Protein AF-A0A521PKL9-F1 (afdb_monomer)

pLDDT: mean 82.73, std 17.35, range [29.78, 95.75]

Foldseek 3Di:
DDPPPPCPPPVSQLVLLVVQDPCSVLLSVLLVVQQVQADPVRHHDCWDDDPPDIDGPLLVQLVVCQVVPPHPVVLVVLLVVLCVVCVVVDPPDCVVVVVVSVVVSVVVSSVVSSVVSVVSVVSCVVSVNDDDDPPDPDDDDDDDDD

Solvent-accessible surface area (backbone atoms only — not comparable to full-atom values): 8860 Å² total; per-residue (Å²): 136,79,83,75,76,74,69,63,55,70,66,40,53,51,54,48,30,55,78,62,32,101,49,34,70,59,35,49,54,50,51,51,59,44,59,74,56,28,47,100,86,69,52,60,59,72,56,42,81,58,91,98,46,77,41,49,38,56,58,50,53,26,60,72,50,44,83,80,39,78,46,71,71,49,48,53,55,47,40,57,53,49,48,64,69,43,52,93,76,54,83,85,45,64,88,65,38,48,62,54,48,51,49,53,42,51,53,52,50,48,54,53,27,39,55,51,50,57,50,33,52,52,30,35,38,73,60,69,76,45,83,87,81,77,91,68,92,80,72,88,83,88,71,83,79,128

Radius of gyration: 18.79 Å; Cα contacts (8 Å, |Δi|>4): 106; chains: 1; bounding box: 43×31×59 Å

Sequence (146 aa):
MQPQAQLVGVGGIYALLTDVSARPRYAFLLLQLVAELADERGHAGPFVSRGNGQMLLRDWLSTQLLPVSEQKRRRARLRSRIEAALRPSLTGEPELDDPRIEQAVEEQVLAVGRANVSRAISDLVRAKLMTRHYAGYATNHHNRGG

Structure (mmCIF, N/CA/C/O backbone):
data_AF-A0A521PKL9-F1
#
_entry.id   AF-A0A521PKL9-F1
#
loop_
_atom_site.group_PDB
_atom_site.id
_atom_site.type_symbol
_atom_site.label_atom_id
_atom_site.label_alt_id
_atom_site.label_comp_id
_atom_site.label_asym_id
_atom_site.label_entity_id
_atom_site.label_seq_id
_atom_site.pdbx_PDB_ins_code
_atom_site.Cartn_x
_atom_site.Cartn_y
_atom_site.Cartn_z
_atom_site.occupancy
_atom_site.B_iso_or_equiv
_atom_site.auth_seq_id
_atom_site.auth_comp_id
_atom_site.auth_asym_id
_atom_site.auth_atom_id
_atom_site.pdbx_PDB_model_num
ATOM 1 N N . MET A 1 1 ? 15.295 -13.370 -31.299 1.00 35.84 1 MET A N 1
ATOM 2 C CA . MET A 1 1 ? 15.408 -11.993 -30.772 1.00 35.84 1 MET A CA 1
ATOM 3 C C . MET A 1 1 ? 14.051 -11.607 -30.210 1.00 35.84 1 MET A C 1
ATOM 5 O O . MET A 1 1 ? 13.113 -11.507 -30.986 1.00 35.84 1 MET A O 1
ATOM 9 N N . GLN A 1 2 ? 13.894 -11.513 -28.887 1.00 35.81 2 GLN A N 1
ATOM 10 C CA . GLN A 1 2 ? 12.659 -10.954 -28.325 1.00 35.81 2 GLN A CA 1
ATOM 11 C C . GLN A 1 2 ? 12.752 -9.429 -28.396 1.00 35.81 2 GLN A C 1
ATOM 13 O O . GLN A 1 2 ? 13.825 -8.905 -28.086 1.00 35.81 2 GLN A O 1
ATOM 18 N N . PRO A 1 3 ? 11.694 -8.712 -28.806 1.00 41.06 3 PRO A N 1
ATOM 19 C CA . PRO A 1 3 ? 11.719 -7.264 -28.771 1.00 41.06 3 PRO A CA 1
ATOM 20 C C . PRO A 1 3 ? 11.788 -6.858 -27.298 1.00 41.06 3 PRO A C 1
ATOM 22 O O . PRO A 1 3 ? 10.837 -7.043 -26.539 1.00 41.06 3 PRO A O 1
ATOM 25 N N . GLN A 1 4 ? 12.943 -6.346 -26.871 1.00 47.38 4 GLN A N 1
ATOM 26 C CA . GLN A 1 4 ? 12.991 -5.480 -25.703 1.00 47.38 4 GLN A CA 1
ATOM 27 C C . GLN A 1 4 ? 12.065 -4.321 -26.045 1.00 47.38 4 GLN A C 1
ATOM 29 O O . GLN A 1 4 ? 12.398 -3.498 -26.896 1.00 47.38 4 GLN A O 1
ATOM 34 N N . ALA A 1 5 ? 10.872 -4.306 -25.455 1.00 52.00 5 ALA A N 1
ATOM 35 C CA . ALA A 1 5 ? 10.043 -3.120 -25.461 1.00 52.00 5 ALA A CA 1
ATOM 36 C C . ALA A 1 5 ? 10.908 -2.012 -24.857 1.00 52.00 5 ALA A C 1
ATOM 38 O O . ALA A 1 5 ? 11.154 -1.999 -23.652 1.00 52.00 5 ALA A O 1
ATOM 39 N N . GLN A 1 6 ? 11.460 -1.148 -25.712 1.00 56.22 6 GLN A N 1
ATOM 40 C CA . GLN A 1 6 ? 12.077 0.088 -25.271 1.00 56.22 6 GLN A CA 1
ATOM 41 C C . GLN A 1 6 ? 10.994 0.793 -24.462 1.00 56.22 6 GLN A C 1
ATOM 43 O O . GLN A 1 6 ? 9.942 1.139 -24.996 1.00 56.22 6 GLN A O 1
ATOM 48 N N . LEU A 1 7 ? 11.196 0.911 -23.152 1.00 59.25 7 LEU A N 1
ATOM 49 C CA . LEU A 1 7 ? 10.312 1.681 -22.291 1.00 59.25 7 LEU A CA 1
ATOM 50 C C . LEU A 1 7 ? 10.462 3.143 -22.712 1.00 59.25 7 LEU A C 1
ATOM 52 O O . LEU A 1 7 ? 11.351 3.847 -22.237 1.00 59.25 7 LEU A O 1
ATOM 56 N N . VAL A 1 8 ? 9.641 3.585 -23.665 1.00 61.19 8 VAL A N 1
ATOM 57 C CA . VAL A 1 8 ? 9.651 4.961 -24.172 1.00 61.19 8 VAL A CA 1
ATOM 58 C C . VAL A 1 8 ? 8.943 5.848 -23.144 1.00 61.19 8 VAL A C 1
ATOM 60 O O . VAL A 1 8 ? 7.768 6.192 -23.266 1.00 61.19 8 VAL A O 1
ATOM 63 N N . GLY A 1 9 ? 9.662 6.151 -22.063 1.00 82.88 9 GLY A N 1
ATOM 64 C CA . GLY A 1 9 ? 9.243 7.069 -21.009 1.00 82.88 9 GLY A CA 1
ATOM 65 C C . GLY A 1 9 ? 8.011 6.633 -20.207 1.00 82.88 9 GLY A C 1
ATOM 66 O O . GLY A 1 9 ? 7.572 5.482 -20.222 1.00 82.88 9 GLY A O 1
ATOM 67 N N . VAL A 1 10 ? 7.440 7.598 -19.483 1.00 89.62 10 VAL A N 1
ATOM 68 C CA . VAL A 1 10 ? 6.309 7.393 -18.560 1.00 89.62 10 VAL A CA 1
ATOM 69 C C . VAL A 1 10 ? 5.084 6.790 -19.260 1.00 89.62 10 VAL A C 1
ATOM 71 O O . VAL A 1 10 ? 4.409 5.936 -18.687 1.00 89.62 10 VAL A O 1
ATOM 74 N N . GLY A 1 11 ? 4.818 7.181 -20.512 1.00 91.38 11 GLY A N 1
ATOM 75 C CA . GLY A 1 11 ? 3.697 6.653 -21.294 1.00 91.38 11 GLY A CA 1
ATOM 76 C C . GLY A 1 11 ? 3.797 5.144 -21.537 1.00 91.38 11 GLY A C 1
ATOM 77 O O . GLY A 1 11 ? 2.814 4.430 -21.347 1.00 91.38 11 GLY A O 1
ATOM 78 N N . GLY A 1 12 ? 4.993 4.644 -21.871 1.00 92.69 12 GLY A N 1
ATOM 79 C CA . GLY A 1 12 ? 5.233 3.210 -22.056 1.00 92.69 12 GLY A CA 1
ATOM 80 C C . GLY A 1 12 ? 5.062 2.407 -20.765 1.00 92.69 12 GLY A C 1
ATOM 81 O O . GLY A 1 12 ? 4.445 1.344 -20.773 1.00 92.69 12 GLY A O 1
ATOM 82 N N . ILE A 1 13 ? 5.531 2.948 -19.635 1.00 93.38 13 ILE A N 1
ATOM 83 C CA . ILE A 1 13 ? 5.341 2.325 -18.315 1.00 93.38 13 ILE A CA 1
ATOM 84 C C . ILE A 1 13 ? 3.846 2.215 -17.985 1.00 93.38 13 ILE A C 1
ATOM 86 O O . ILE A 1 13 ? 3.375 1.163 -17.552 1.00 93.38 13 ILE A O 1
ATOM 90 N N . TYR A 1 14 ? 3.080 3.283 -18.213 1.00 93.62 14 TYR A N 1
ATOM 91 C CA . TYR A 1 14 ? 1.649 3.290 -17.919 1.00 93.62 14 TYR A CA 1
ATOM 92 C C . TYR A 1 14 ? 0.854 2.337 -18.826 1.00 93.62 14 TYR A C 1
ATOM 94 O O . TYR A 1 14 ? -0.079 1.682 -18.355 1.00 93.62 14 TYR A O 1
ATOM 102 N N . ALA A 1 15 ? 1.237 2.222 -20.103 1.00 92.50 15 ALA A N 1
ATOM 103 C CA . ALA A 1 15 ? 0.651 1.260 -21.033 1.00 92.50 15 ALA A CA 1
ATOM 104 C C . ALA A 1 15 ? 0.840 -0.180 -20.529 1.00 92.50 15 ALA A C 1
ATOM 106 O O . ALA A 1 15 ? -0.144 -0.893 -20.349 1.00 92.50 15 ALA A O 1
ATOM 107 N N . LEU A 1 16 ? 2.071 -0.561 -20.161 1.00 94.50 16 LEU A N 1
ATOM 108 C CA . LEU A 1 16 ? 2.350 -1.885 -19.589 1.00 94.50 16 LEU A CA 1
ATOM 109 C C . LEU A 1 16 ? 1.539 -2.159 -18.320 1.00 94.50 16 LEU A C 1
ATOM 111 O O . LEU A 1 16 ? 1.010 -3.253 -18.137 1.00 94.50 16 LEU A O 1
ATOM 115 N N . LEU A 1 17 ? 1.430 -1.168 -17.433 1.00 95.12 17 LEU A N 1
ATOM 116 C CA . LEU A 1 17 ? 0.670 -1.312 -16.193 1.00 95.12 17 LEU A CA 1
ATOM 117 C C . LEU A 1 17 ? -0.829 -1.476 -16.428 1.00 95.12 17 LEU A C 1
ATOM 119 O O . LEU A 1 17 ? -1.482 -2.172 -15.651 1.00 95.12 17 LEU A O 1
ATOM 123 N N . THR A 1 18 ? -1.371 -0.847 -17.469 1.00 95.31 18 THR A N 1
ATOM 124 C CA . THR A 1 18 ? -2.794 -0.953 -17.815 1.00 95.31 18 THR A CA 1
ATOM 125 C C . THR A 1 18 ? -3.152 -2.371 -18.264 1.00 95.31 18 THR A C 1
ATOM 127 O O . THR A 1 18 ? -4.236 -2.846 -17.934 1.00 95.31 18 THR A O 1
ATOM 130 N N . ASP A 1 19 ? -2.221 -3.080 -18.906 1.00 94.56 19 ASP A N 1
ATOM 131 C CA . ASP A 1 19 ? -2.430 -4.463 -19.347 1.00 94.56 19 ASP A CA 1
ATOM 132 C C . ASP A 1 19 ? -2.389 -5.478 -18.194 1.00 94.56 19 ASP A C 1
ATOM 134 O O . ASP A 1 19 ? -3.055 -6.514 -18.247 1.00 94.56 19 ASP A O 1
ATOM 138 N N . VAL A 1 20 ? -1.606 -5.213 -17.140 1.00 95.12 20 VAL A N 1
ATOM 139 C CA . VAL A 1 20 ? -1.347 -6.210 -16.082 1.00 95.12 20 VAL A CA 1
ATOM 140 C C . VAL A 1 20 ? -1.981 -5.907 -14.729 1.00 95.12 20 VAL A C 1
ATOM 142 O O . VAL A 1 20 ? -2.051 -6.813 -13.892 1.00 95.12 20 VAL A O 1
ATOM 145 N N . SER A 1 21 ? -2.410 -4.664 -14.487 1.00 95.12 21 SER A N 1
ATOM 146 C CA . SER A 1 21 ? -2.934 -4.210 -13.199 1.00 95.12 21 SER A CA 1
ATOM 147 C C . SER A 1 21 ? -4.342 -3.646 -13.324 1.00 95.12 21 SER A C 1
ATOM 149 O O . SER A 1 21 ? -4.617 -2.760 -14.125 1.00 95.12 21 SER A O 1
ATOM 151 N N . ALA A 1 22 ? -5.220 -4.043 -12.404 1.00 93.44 22 ALA A N 1
ATOM 152 C CA . ALA A 1 22 ? -6.525 -3.401 -12.238 1.00 93.44 22 ALA A CA 1
ATOM 153 C C . ALA A 1 22 ? -6.427 -1.974 -11.651 1.00 93.44 22 ALA A C 1
ATOM 155 O O . ALA A 1 22 ? -7.441 -1.289 -11.513 1.00 93.44 22 ALA A O 1
ATOM 156 N N . ARG A 1 23 ? -5.234 -1.535 -11.219 1.00 92.44 23 ARG A N 1
ATOM 157 C CA . ARG A 1 23 ? -4.991 -0.220 -10.602 1.00 92.44 23 ARG A CA 1
ATOM 158 C C . ARG A 1 23 ? -3.677 0.395 -11.113 1.00 92.44 23 ARG A C 1
ATOM 160 O O . ARG A 1 23 ? -2.774 0.639 -10.308 1.00 92.44 23 ARG A O 1
ATOM 167 N N . PRO A 1 24 ? -3.566 0.706 -12.417 1.00 94.12 24 PRO A N 1
ATOM 168 C CA . PRO A 1 24 ? -2.307 1.132 -13.033 1.00 94.12 24 PRO A CA 1
ATOM 169 C C . PRO A 1 24 ? -1.723 2.398 -12.394 1.00 94.12 24 PRO A C 1
ATOM 171 O O . PRO A 1 24 ? -0.526 2.460 -12.139 1.00 94.12 24 PRO A O 1
ATOM 174 N N . ARG A 1 25 ? -2.566 3.371 -12.014 1.00 93.06 25 ARG A N 1
ATOM 175 C CA . ARG A 1 25 ? -2.126 4.589 -11.301 1.00 93.06 25 ARG A CA 1
ATOM 176 C C . ARG A 1 25 ? -1.486 4.284 -9.949 1.00 93.06 25 ARG A C 1
ATOM 178 O O . ARG A 1 25 ? -0.477 4.879 -9.598 1.00 93.06 25 ARG A O 1
ATOM 185 N N . TYR A 1 26 ? -2.071 3.355 -9.195 1.00 93.25 26 TYR A N 1
ATOM 186 C CA . TYR A 1 26 ? -1.562 2.973 -7.879 1.00 93.25 26 TYR A CA 1
ATOM 187 C C . TYR A 1 26 ? -0.234 2.218 -8.003 1.00 93.25 26 TYR A C 1
ATOM 189 O O . TYR A 1 26 ? 0.701 2.506 -7.264 1.00 93.25 26 TYR A O 1
ATOM 197 N N . ALA A 1 27 ? -0.136 1.287 -8.959 1.00 95.00 27 ALA A N 1
ATOM 198 C CA . ALA A 1 27 ? 1.106 0.572 -9.244 1.00 95.00 27 ALA A CA 1
ATOM 199 C C . ALA A 1 27 ? 2.218 1.524 -9.709 1.00 95.00 27 ALA A C 1
ATOM 201 O O . ALA A 1 27 ? 3.348 1.405 -9.248 1.00 95.00 27 ALA A O 1
ATOM 202 N N . PHE A 1 28 ? 1.888 2.508 -10.550 1.00 95.00 28 PHE A N 1
ATOM 203 C CA . PHE A 1 28 ? 2.840 3.523 -10.989 1.00 95.00 28 PHE A CA 1
ATOM 204 C C . PHE A 1 28 ? 3.352 4.378 -9.823 1.00 95.00 28 PHE A C 1
ATOM 206 O O . PHE A 1 28 ? 4.556 4.525 -9.662 1.00 95.00 28 PHE A O 1
ATOM 213 N N . LEU A 1 29 ? 2.466 4.882 -8.957 1.00 94.88 29 LEU A N 1
ATOM 214 C CA . LEU A 1 29 ? 2.881 5.646 -7.772 1.00 94.88 29 LEU A CA 1
ATOM 215 C C . LEU A 1 29 ? 3.774 4.828 -6.837 1.00 94.88 29 LEU A C 1
ATOM 217 O O . LEU A 1 29 ? 4.758 5.345 -6.316 1.00 94.88 29 LEU A O 1
ATOM 221 N N . LEU A 1 30 ? 3.459 3.546 -6.645 1.00 95.00 30 LEU A N 1
ATOM 222 C CA . LEU A 1 30 ? 4.298 2.653 -5.854 1.00 95.00 30 LEU A CA 1
ATOM 223 C C . LEU A 1 30 ? 5.681 2.474 -6.488 1.00 95.00 30 LEU A C 1
ATOM 225 O O . LEU A 1 30 ? 6.672 2.524 -5.767 1.00 95.00 30 LEU A O 1
ATOM 229 N N . LEU A 1 31 ? 5.754 2.298 -7.812 1.00 95.44 31 LEU A N 1
ATOM 230 C CA . LEU A 1 31 ? 7.023 2.211 -8.537 1.00 95.44 31 LEU A CA 1
ATOM 231 C C . LEU A 1 31 ? 7.880 3.460 -8.314 1.00 95.44 31 LEU A C 1
ATOM 233 O O . LEU A 1 31 ? 9.061 3.324 -8.019 1.00 95.44 31 LEU A O 1
ATOM 237 N N . GLN A 1 32 ? 7.281 4.653 -8.390 1.00 94.75 32 GLN A N 1
ATOM 238 C CA . GLN A 1 32 ? 7.990 5.908 -8.135 1.00 94.75 32 GLN A CA 1
ATOM 239 C C . GLN A 1 32 ? 8.550 5.967 -6.709 1.00 94.75 32 GLN A C 1
ATOM 241 O O . GLN A 1 32 ? 9.737 6.215 -6.538 1.00 94.75 32 GLN A O 1
ATOM 246 N N . LEU A 1 33 ? 7.733 5.656 -5.697 1.00 94.56 33 LEU A N 1
ATOM 247 C CA . LEU A 1 33 ? 8.171 5.656 -4.295 1.00 94.56 33 LEU A CA 1
ATOM 248 C C . LEU A 1 33 ? 9.290 4.642 -4.024 1.00 94.56 33 LEU A C 1
ATOM 250 O O . LEU A 1 33 ? 10.187 4.902 -3.228 1.00 94.56 33 LEU A O 1
ATOM 254 N N . VAL A 1 34 ? 9.239 3.471 -4.664 1.00 93.44 34 VAL A N 1
ATOM 255 C CA . VAL A 1 34 ? 10.302 2.466 -4.541 1.00 93.44 34 VAL A CA 1
ATOM 256 C C . VAL A 1 34 ? 11.574 2.927 -5.248 1.00 93.44 34 VAL A C 1
ATOM 258 O O . VAL A 1 34 ? 12.654 2.755 -4.693 1.00 93.44 34 VAL A O 1
ATOM 261 N N . ALA A 1 35 ? 11.458 3.524 -6.434 1.00 92.81 35 ALA A N 1
ATOM 262 C CA . ALA A 1 35 ? 12.598 4.047 -7.180 1.00 92.81 35 ALA A CA 1
ATOM 263 C C . ALA A 1 35 ? 13.294 5.201 -6.440 1.00 92.81 35 ALA A C 1
ATOM 265 O O . ALA A 1 35 ? 14.517 5.256 -6.431 1.00 92.81 35 ALA A O 1
ATOM 266 N N . GLU A 1 36 ? 12.538 6.076 -5.771 1.00 92.38 36 GLU A N 1
ATOM 267 C CA . GLU A 1 36 ? 13.085 7.148 -4.922 1.00 92.38 36 GLU A CA 1
ATOM 268 C C . GLU A 1 36 ? 13.876 6.618 -3.717 1.00 92.38 36 GLU A C 1
ATOM 270 O O . GLU A 1 36 ? 14.809 7.270 -3.257 1.00 92.38 36 GLU A O 1
ATOM 275 N N . LEU A 1 37 ? 13.503 5.445 -3.198 1.00 91.00 37 LEU A N 1
ATOM 276 C CA . LEU A 1 37 ? 14.181 4.794 -2.074 1.00 91.00 37 LEU A CA 1
ATOM 277 C C . LEU A 1 37 ? 15.296 3.835 -2.494 1.00 91.00 37 LEU A C 1
ATOM 279 O O . LEU A 1 37 ? 15.985 3.300 -1.622 1.00 91.00 37 LEU A O 1
ATOM 283 N N . ALA A 1 38 ? 15.427 3.552 -3.787 1.00 90.88 38 ALA A N 1
ATOM 284 C CA . ALA A 1 38 ? 16.405 2.600 -4.268 1.00 90.88 38 ALA A CA 1
ATOM 285 C C . ALA A 1 38 ? 17.828 3.141 -4.066 1.00 90.88 38 ALA A C 1
ATOM 287 O O . ALA A 1 38 ? 18.107 4.312 -4.321 1.00 90.88 38 ALA A O 1
ATOM 288 N N . ASP A 1 39 ? 18.731 2.279 -3.606 1.00 88.81 39 ASP A N 1
ATOM 289 C CA . ASP A 1 39 ? 20.153 2.589 -3.502 1.00 88.81 39 ASP A CA 1
ATOM 290 C C . ASP A 1 39 ? 20.820 2.682 -4.890 1.00 88.81 39 ASP A C 1
ATOM 292 O O . ASP A 1 39 ? 20.202 2.450 -5.931 1.00 88.81 39 ASP A O 1
ATOM 296 N N . GLU A 1 40 ? 22.123 2.970 -4.919 1.00 88.69 40 GLU A N 1
ATOM 297 C CA . GLU A 1 40 ? 22.916 3.030 -6.159 1.00 88.69 40 GLU A CA 1
ATOM 298 C C . GLU A 1 40 ? 22.906 1.713 -6.958 1.00 88.69 40 GLU A C 1
ATOM 300 O O . GLU A 1 40 ? 23.232 1.692 -8.145 1.00 88.69 40 GLU A O 1
ATOM 305 N N . ARG A 1 41 ? 22.535 0.599 -6.317 1.00 87.12 41 ARG A N 1
ATOM 306 C CA . ARG A 1 41 ? 22.415 -0.727 -6.932 1.00 87.12 41 ARG A CA 1
ATOM 307 C C . ARG A 1 41 ? 20.986 -1.025 -7.396 1.00 87.12 41 ARG A C 1
ATOM 309 O O . ARG A 1 41 ? 20.751 -2.112 -7.919 1.00 87.12 41 ARG A O 1
ATOM 316 N N . GLY A 1 42 ? 20.046 -0.098 -7.213 1.00 89.06 42 GLY A N 1
ATOM 317 C CA . GLY A 1 42 ? 18.642 -0.250 -7.585 1.00 89.06 42 GLY A CA 1
ATOM 318 C C . GLY A 1 42 ? 17.803 -1.058 -6.589 1.00 89.06 42 GLY A C 1
ATOM 319 O O . GLY A 1 42 ? 16.722 -1.522 -6.954 1.00 89.06 42 GLY A O 1
ATOM 320 N N . HIS A 1 43 ? 18.264 -1.254 -5.349 1.00 89.12 43 HIS A N 1
ATOM 321 C CA . HIS A 1 43 ? 17.537 -2.010 -4.325 1.00 89.12 43 HIS A CA 1
ATOM 322 C C . HIS A 1 43 ? 16.883 -1.090 -3.298 1.00 89.12 43 HIS A C 1
ATOM 324 O O . HIS A 1 43 ? 17.506 -0.160 -2.800 1.00 89.12 43 HIS A O 1
ATOM 330 N N . ALA A 1 44 ? 15.649 -1.407 -2.909 1.00 89.00 44 ALA A N 1
ATOM 331 C CA . ALA A 1 44 ? 14.957 -0.743 -1.810 1.00 89.00 44 ALA A CA 1
ATOM 332 C C . ALA A 1 44 ? 14.584 -1.756 -0.718 1.00 89.00 44 ALA A C 1
ATOM 334 O O . ALA A 1 44 ? 14.047 -2.830 -1.007 1.00 89.00 44 ALA A O 1
ATOM 335 N N . GLY A 1 45 ? 14.798 -1.381 0.546 1.00 85.19 45 GLY A N 1
ATOM 336 C CA . GLY A 1 45 ? 14.381 -2.155 1.716 1.00 85.19 45 GLY A CA 1
ATOM 337 C C . GLY A 1 45 ? 15.430 -3.150 2.248 1.00 85.19 45 GLY A C 1
ATOM 338 O O . GLY A 1 45 ? 16.600 -3.075 1.888 1.00 85.19 45 GLY A O 1
ATOM 339 N N . PRO A 1 46 ? 15.036 -4.069 3.154 1.00 84.88 46 PRO A N 1
ATOM 340 C CA . PRO A 1 46 ? 13.671 -4.275 3.652 1.00 84.88 46 PRO A CA 1
ATOM 341 C C . PRO A 1 46 ? 13.203 -3.182 4.623 1.00 84.88 46 PRO A C 1
ATOM 343 O O . PRO A 1 46 ? 12.006 -3.073 4.889 1.00 84.88 46 PRO A O 1
ATOM 346 N N . PHE A 1 47 ? 14.124 -2.354 5.118 1.00 87.75 47 PHE A N 1
ATOM 347 C CA . PHE A 1 47 ? 13.845 -1.248 6.029 1.00 87.75 47 PHE A CA 1
ATOM 348 C C . PHE A 1 47 ? 14.037 0.105 5.345 1.00 87.75 47 PHE A C 1
ATOM 350 O O . PHE A 1 47 ? 14.875 0.255 4.460 1.00 87.75 47 PHE A O 1
ATOM 357 N N . VAL A 1 48 ? 13.268 1.091 5.795 1.00 86.56 48 VAL A N 1
ATOM 358 C CA . VAL A 1 48 ? 13.402 2.504 5.444 1.00 86.56 48 VAL A CA 1
ATOM 359 C C . VAL A 1 48 ? 13.755 3.257 6.721 1.00 86.56 48 VAL A C 1
ATOM 361 O O . VAL A 1 48 ? 13.023 3.183 7.713 1.00 86.56 48 VAL A O 1
ATOM 364 N N . SER A 1 49 ? 14.883 3.964 6.703 1.00 83.00 49 SER A N 1
ATOM 365 C CA . SER A 1 49 ? 15.322 4.817 7.810 1.00 83.00 49 SER A CA 1
ATOM 366 C C . SER A 1 49 ? 14.700 6.205 7.657 1.00 83.00 49 SER A C 1
ATOM 368 O O . SER A 1 49 ? 14.919 6.866 6.642 1.00 83.00 49 SER A O 1
ATOM 370 N N . ARG A 1 50 ? 13.933 6.674 8.650 1.00 68.44 50 ARG A N 1
ATOM 371 C CA . ARG A 1 50 ? 1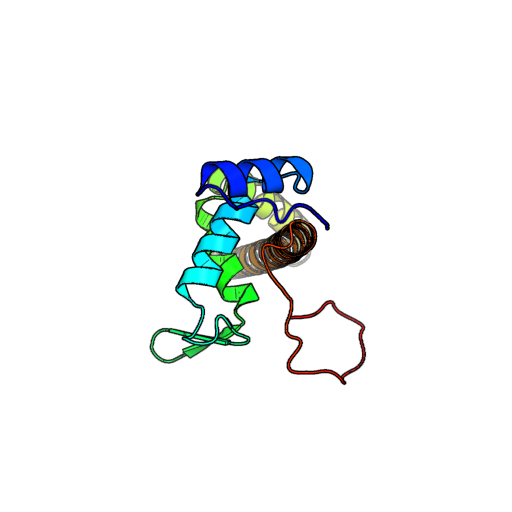3.420 8.054 8.668 1.00 68.44 50 ARG A CA 1
ATOM 372 C C . ARG A 1 50 ? 13.525 8.637 10.074 1.00 68.44 50 ARG A C 1
ATOM 374 O O . ARG A 1 50 ? 12.871 8.160 10.999 1.00 68.44 50 ARG A O 1
ATOM 381 N N . GLY A 1 51 ? 14.329 9.689 10.229 1.00 71.56 51 GLY A N 1
ATOM 382 C CA . GLY A 1 51 ? 14.618 10.263 11.546 1.00 71.56 51 GLY A CA 1
ATOM 383 C C . GLY A 1 51 ? 15.282 9.233 12.465 1.00 71.56 51 GLY A C 1
ATOM 384 O O . GLY A 1 51 ? 16.255 8.598 12.071 1.00 71.56 51 GLY A O 1
ATOM 385 N N . ASN A 1 52 ? 14.726 9.040 13.664 1.00 61.66 52 ASN A N 1
ATOM 386 C CA . ASN A 1 52 ? 15.322 8.202 14.713 1.00 61.66 52 ASN A CA 1
ATOM 387 C C . ASN A 1 52 ? 14.833 6.737 14.695 1.00 61.66 52 ASN A C 1
ATOM 389 O O . ASN A 1 52 ? 15.115 5.995 15.632 1.00 61.66 52 ASN A O 1
ATOM 393 N N . GLY A 1 53 ? 14.064 6.320 13.681 1.00 79.69 53 GLY A N 1
ATOM 394 C CA . GLY A 1 53 ? 13.448 4.991 13.624 1.00 79.69 53 GLY A CA 1
ATOM 395 C C . GLY A 1 53 ? 13.625 4.278 12.284 1.00 79.69 53 GLY A C 1
ATOM 396 O O . GLY A 1 53 ? 13.799 4.905 11.236 1.00 79.69 53 GLY A O 1
ATOM 397 N N . GLN A 1 54 ? 13.539 2.946 12.330 1.00 83.69 54 GLN A N 1
ATOM 398 C CA . GLN A 1 54 ? 13.445 2.079 11.156 1.00 83.69 54 GLN A CA 1
ATOM 399 C C . GLN A 1 54 ? 12.026 1.525 11.029 1.00 83.69 54 GLN A C 1
ATOM 401 O O . GLN A 1 54 ? 11.437 1.061 12.004 1.00 83.69 54 GLN A O 1
ATOM 406 N N . MET A 1 55 ? 11.484 1.552 9.814 1.00 85.94 55 MET A N 1
ATOM 407 C CA . MET A 1 55 ? 10.187 0.965 9.480 1.00 85.94 55 MET A CA 1
ATOM 408 C C . MET A 1 55 ? 10.355 -0.021 8.325 1.00 85.94 55 MET A C 1
ATOM 410 O O . MET A 1 55 ? 11.191 0.185 7.449 1.00 85.94 55 MET A O 1
ATOM 414 N N . LEU A 1 56 ? 9.550 -1.084 8.290 1.00 87.94 56 LEU A N 1
ATOM 415 C CA . LEU A 1 56 ? 9.496 -1.972 7.127 1.00 87.94 56 LEU A CA 1
ATOM 416 C C . LEU A 1 56 ? 9.039 -1.198 5.884 1.00 87.94 56 LEU A C 1
ATOM 418 O O . LEU A 1 56 ? 8.051 -0.465 5.942 1.00 87.94 56 LEU A O 1
ATOM 422 N N . LEU A 1 57 ? 9.69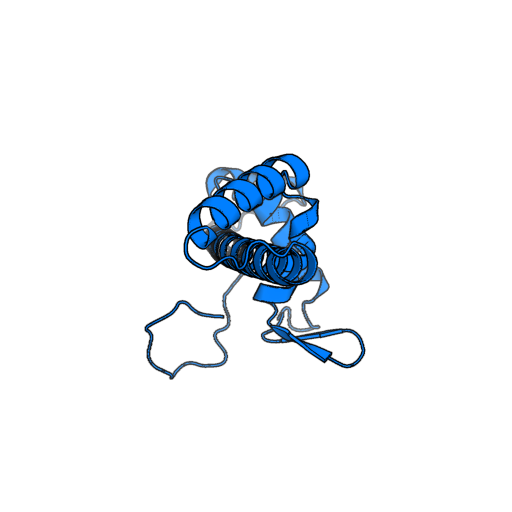7 -1.419 4.743 1.00 88.31 57 LEU A N 1
ATOM 423 C CA . LEU A 1 57 ? 9.377 -0.761 3.471 1.00 88.31 57 LEU A CA 1
ATOM 424 C C . LEU A 1 57 ? 7.892 -0.894 3.118 1.00 88.31 57 LEU A C 1
ATOM 426 O O . LEU A 1 57 ? 7.251 0.079 2.735 1.00 88.31 57 LEU A O 1
ATOM 430 N N . ARG A 1 58 ? 7.315 -2.085 3.301 1.00 88.69 58 ARG A N 1
ATOM 431 C CA . ARG A 1 58 ? 5.896 -2.349 3.029 1.00 88.69 58 ARG A CA 1
ATOM 432 C C . ARG A 1 58 ? 4.953 -1.508 3.889 1.00 88.69 58 ARG A C 1
ATOM 434 O O . ARG A 1 58 ? 3.920 -1.048 3.396 1.00 88.69 58 ARG A O 1
ATOM 441 N N . ASP A 1 59 ? 5.295 -1.314 5.157 1.00 87.44 59 ASP A N 1
ATOM 442 C CA . ASP A 1 59 ? 4.489 -0.526 6.088 1.00 87.44 59 ASP A CA 1
ATOM 443 C C . ASP A 1 59 ? 4.627 0.956 5.756 1.00 87.44 59 ASP A C 1
ATOM 445 O O . ASP A 1 59 ? 3.621 1.651 5.621 1.00 87.44 59 ASP A O 1
ATOM 449 N N . TRP A 1 60 ? 5.849 1.403 5.466 1.00 90.19 60 TRP A N 1
ATOM 450 C CA . TRP A 1 60 ? 6.105 2.757 4.998 1.00 90.19 60 TRP A CA 1
ATOM 451 C C . TRP A 1 60 ? 5.323 3.070 3.714 1.00 90.19 60 TRP A C 1
ATOM 453 O O . TRP A 1 60 ? 4.542 4.020 3.699 1.00 90.19 60 TRP A O 1
ATOM 463 N N . LEU A 1 61 ? 5.410 2.227 2.679 1.00 91.50 61 LEU A N 1
ATOM 464 C CA . LEU A 1 61 ? 4.646 2.384 1.432 1.00 91.50 61 LEU A CA 1
ATOM 465 C C . LEU A 1 61 ? 3.135 2.431 1.687 1.00 91.50 61 LEU A C 1
ATOM 467 O O . LEU A 1 61 ? 2.423 3.233 1.082 1.00 91.50 61 LEU A O 1
ATOM 471 N N . SER A 1 62 ? 2.644 1.596 2.609 1.00 89.12 62 SER A N 1
ATOM 472 C CA . SER A 1 62 ? 1.231 1.589 2.992 1.00 89.12 62 SER A CA 1
ATOM 473 C C . SER A 1 62 ? 0.809 2.938 3.565 1.00 89.12 62 SER A C 1
ATOM 475 O O . SER A 1 62 ? -0.251 3.422 3.178 1.00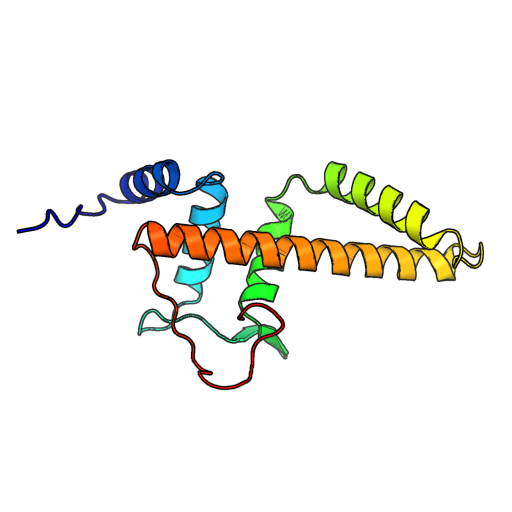 89.12 62 SER A O 1
ATOM 477 N N . THR A 1 63 ? 1.638 3.557 4.419 1.00 87.75 63 THR A N 1
ATOM 478 C CA . THR A 1 63 ? 1.379 4.892 4.993 1.00 87.75 63 THR A CA 1
ATOM 479 C C . THR A 1 63 ? 1.439 6.008 3.949 1.00 87.75 63 THR A C 1
ATOM 481 O O . THR A 1 63 ? 0.542 6.850 3.915 1.00 87.75 63 THR A O 1
ATOM 484 N N . GLN A 1 64 ? 2.431 5.990 3.050 1.00 89.62 64 GLN A N 1
ATOM 485 C CA . GLN A 1 64 ? 2.600 7.024 2.019 1.00 89.62 64 GLN A CA 1
ATOM 486 C C . GLN A 1 64 ? 1.449 7.041 1.013 1.00 89.62 64 GLN A C 1
ATOM 488 O O . GLN A 1 64 ? 1.068 8.094 0.510 1.00 89.62 64 GLN A O 1
ATOM 493 N N . LEU A 1 65 ? 0.860 5.877 0.734 1.00 88.31 65 LEU A N 1
ATOM 494 C CA . LEU A 1 65 ? -0.233 5.744 -0.227 1.00 88.31 65 LEU A CA 1
ATOM 495 C C . LEU A 1 65 ? -1.626 5.940 0.398 1.00 88.31 65 LEU A C 1
ATOM 497 O O . LEU A 1 65 ? -2.622 5.906 -0.330 1.00 88.31 65 LEU A O 1
ATOM 501 N N . LEU A 1 66 ? -1.730 6.176 1.716 1.00 80.00 66 LEU A N 1
ATOM 502 C CA . LEU A 1 66 ? -3.016 6.449 2.376 1.00 80.00 66 LEU A CA 1
ATOM 503 C C . LEU A 1 66 ? -3.752 7.669 1.800 1.00 80.00 66 LEU A C 1
ATOM 505 O O . LEU A 1 66 ? -4.942 7.507 1.505 1.00 80.00 66 LEU A O 1
ATOM 509 N N . PRO A 1 67 ? -3.107 8.837 1.581 1.00 75.69 67 PRO A N 1
ATOM 510 C CA . PRO A 1 67 ? -3.797 10.041 1.106 1.00 75.69 67 PRO A CA 1
ATOM 511 C C . PRO A 1 67 ? -4.392 9.894 -0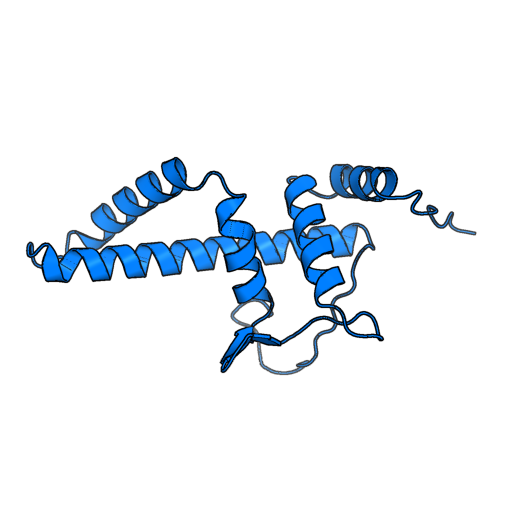.300 1.00 75.69 67 PRO A C 1
ATOM 513 O O . PRO A 1 67 ? -5.361 10.566 -0.635 1.00 75.69 67 PRO A O 1
ATOM 516 N N . VAL A 1 68 ? -3.820 9.007 -1.122 1.00 74.12 68 VAL A N 1
ATOM 517 C CA . VAL A 1 68 ? -4.249 8.762 -2.511 1.00 74.12 68 VAL A CA 1
ATOM 518 C C . VAL A 1 68 ? -5.434 7.789 -2.579 1.00 74.12 68 VAL A C 1
ATOM 520 O O . VAL A 1 68 ? -6.129 7.694 -3.589 1.00 74.12 68 VAL A O 1
ATOM 523 N N . SER A 1 69 ? -5.696 7.046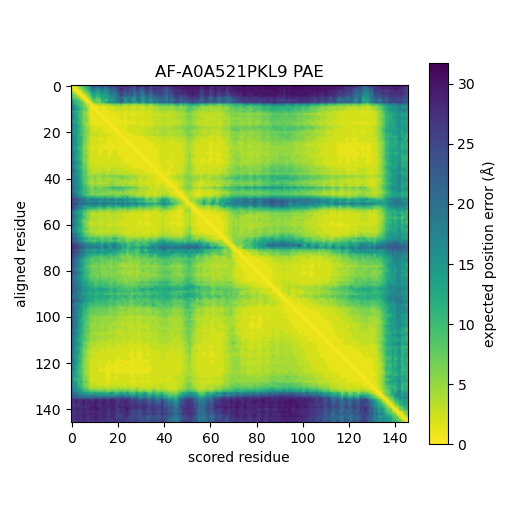 -1.503 1.00 67.31 69 SER A N 1
ATOM 524 C CA . SER A 1 69 ? -6.893 6.215 -1.398 1.00 67.31 69 SER A CA 1
ATOM 525 C C . SER A 1 69 ? -8.105 7.084 -1.037 1.00 67.31 69 SER A C 1
ATOM 527 O O . SER A 1 69 ? -7.946 8.062 -0.324 1.00 67.31 69 SER A O 1
ATOM 529 N N . GLU A 1 70 ? -9.313 6.754 -1.512 1.00 64.19 70 GLU A N 1
ATOM 530 C CA . GLU A 1 70 ? -10.592 7.458 -1.241 1.00 64.19 70 GLU A CA 1
ATOM 531 C C . GLU A 1 70 ? -10.939 7.531 0.274 1.00 64.19 70 GLU A C 1
ATOM 533 O O . GLU A 1 70 ? -11.834 6.843 0.778 1.00 64.19 70 GLU A O 1
ATOM 538 N N . GLN A 1 71 ? -10.178 8.323 1.037 1.00 65.31 71 GLN A N 1
ATOM 539 C CA . GLN A 1 71 ? -9.887 8.060 2.447 1.00 65.31 71 GLN A CA 1
ATOM 540 C C . GLN A 1 71 ? -11.039 8.451 3.365 1.00 65.31 71 GLN A C 1
ATOM 542 O O . GLN A 1 71 ? -11.448 7.646 4.195 1.00 65.31 71 GLN A O 1
ATOM 547 N N . LYS A 1 72 ? -11.609 9.653 3.226 1.00 67.69 72 LYS A N 1
ATOM 548 C CA . LYS A 1 72 ? -12.558 10.175 4.229 1.00 67.69 72 LYS A CA 1
ATOM 549 C C . LYS A 1 72 ? -13.849 9.354 4.297 1.00 67.69 72 LYS A C 1
ATOM 551 O O . LYS A 1 72 ? -14.236 8.895 5.368 1.00 67.69 72 LYS A O 1
ATOM 556 N N . ARG A 1 73 ? -14.480 9.083 3.147 1.00 70.69 73 ARG A N 1
ATOM 557 C CA . ARG A 1 73 ? -15.726 8.294 3.084 1.00 70.69 73 ARG A CA 1
ATOM 558 C C . ARG A 1 73 ? -15.496 6.822 3.433 1.00 70.69 73 ARG A C 1
ATOM 560 O O . ARG A 1 73 ? -16.327 6.212 4.102 1.00 70.69 73 ARG A O 1
ATOM 567 N N . ARG A 1 74 ? -14.371 6.241 3.005 1.00 79.44 74 ARG A N 1
ATOM 568 C CA . ARG A 1 74 ? -14.047 4.833 3.275 1.00 79.44 74 ARG A CA 1
ATOM 569 C C . ARG A 1 74 ? -13.632 4.602 4.727 1.00 79.44 74 ARG A C 1
ATOM 571 O O . ARG A 1 74 ? -14.058 3.606 5.303 1.00 79.44 74 ARG A O 1
ATOM 578 N N . ARG A 1 75 ? -12.860 5.519 5.319 1.00 83.81 75 ARG A N 1
ATOM 579 C CA . ARG A 1 75 ? -12.450 5.473 6.730 1.00 83.81 75 ARG A CA 1
ATOM 580 C C . ARG A 1 75 ? -13.647 5.648 7.655 1.00 83.81 75 ARG A C 1
ATOM 582 O O . ARG A 1 75 ? -13.774 4.864 8.580 1.00 83.81 75 ARG A O 1
ATOM 589 N N . ALA A 1 76 ? -14.566 6.571 7.359 1.00 86.81 76 ALA A N 1
ATOM 590 C CA . ALA A 1 76 ? -15.804 6.714 8.131 1.00 86.81 76 ALA A CA 1
ATOM 591 C C . ALA A 1 76 ? -16.639 5.420 8.120 1.00 86.81 76 ALA A C 1
ATOM 593 O O . ALA A 1 76 ? -16.995 4.902 9.172 1.00 86.81 76 ALA A O 1
ATOM 594 N N . ARG A 1 77 ? -16.864 4.824 6.938 1.00 89.81 77 ARG A N 1
ATOM 595 C CA . ARG A 1 77 ? -17.561 3.527 6.823 1.00 89.81 77 ARG A CA 1
ATOM 596 C C . ARG A 1 77 ? -16.833 2.396 7.549 1.00 89.81 77 ARG A C 1
ATOM 598 O O . ARG A 1 77 ? -17.478 1.510 8.101 1.00 89.81 77 ARG A O 1
ATOM 605 N N . LEU A 1 78 ? -15.501 2.391 7.503 1.00 90.56 78 LEU A N 1
ATOM 606 C CA . LEU A 1 78 ? -14.692 1.406 8.212 1.00 90.56 78 LEU A CA 1
ATOM 607 C C . LEU A 1 78 ? -14.835 1.569 9.725 1.00 90.56 78 LEU A C 1
ATOM 609 O O . LEU A 1 78 ? -15.082 0.577 10.402 1.00 90.56 78 LEU A O 1
ATOM 613 N N . ARG A 1 79 ? -14.751 2.804 10.225 1.00 93.38 79 ARG A N 1
ATOM 614 C CA . ARG A 1 79 ? -14.959 3.124 11.635 1.00 93.38 79 ARG A CA 1
ATOM 615 C C . ARG A 1 79 ? -16.304 2.606 12.118 1.00 93.38 79 ARG A C 1
ATOM 617 O O . ARG A 1 79 ? -16.322 1.815 13.047 1.00 93.38 79 ARG A O 1
ATOM 624 N N . SER A 1 80 ? -17.398 2.931 11.426 1.00 93.50 80 SER A N 1
ATOM 625 C CA . SER A 1 80 ? -18.735 2.454 11.810 1.00 93.50 80 SER A CA 1
ATOM 626 C C . SER A 1 80 ? -18.832 0.924 11.855 1.00 93.50 80 SER A C 1
ATOM 628 O O . SER A 1 80 ? -19.510 0.369 12.712 1.00 93.50 80 SER A O 1
ATOM 630 N N . ARG A 1 81 ? -18.144 0.214 10.949 1.00 93.75 81 ARG A N 1
ATOM 631 C CA . ARG A 1 81 ? -18.101 -1.258 10.966 1.00 93.75 81 ARG A CA 1
ATOM 632 C C . ARG A 1 81 ? -17.306 -1.808 12.148 1.00 93.75 81 ARG A C 1
ATOM 634 O O . ARG A 1 81 ? -17.706 -2.821 12.708 1.00 93.75 81 ARG A O 1
ATOM 641 N N . ILE A 1 82 ? -16.180 -1.182 12.479 1.00 94.50 82 ILE A N 1
ATOM 642 C CA . ILE A 1 82 ? -15.329 -1.588 13.603 1.00 94.50 82 ILE A CA 1
ATOM 643 C C . ILE A 1 82 ? -16.036 -1.309 14.922 1.00 94.50 82 ILE A C 1
ATOM 645 O O . ILE A 1 82 ? -16.097 -2.187 15.769 1.00 94.50 82 ILE A O 1
ATOM 649 N N . GLU A 1 83 ? -16.647 -0.140 15.059 1.00 94.12 83 GLU A N 1
ATOM 650 C CA . GLU A 1 83 ? -17.465 0.227 16.210 1.00 94.12 83 GLU A CA 1
ATOM 651 C C . GLU A 1 83 ? -18.619 -0.765 16.416 1.00 94.12 83 GLU A C 1
ATOM 653 O O . GLU A 1 83 ? -18.792 -1.298 17.510 1.00 94.12 83 GLU A O 1
ATOM 658 N N . ALA A 1 84 ? -19.343 -1.123 15.348 1.00 94.12 84 ALA A N 1
ATOM 659 C CA . ALA A 1 84 ? -20.384 -2.148 15.417 1.00 94.12 84 ALA A CA 1
ATOM 6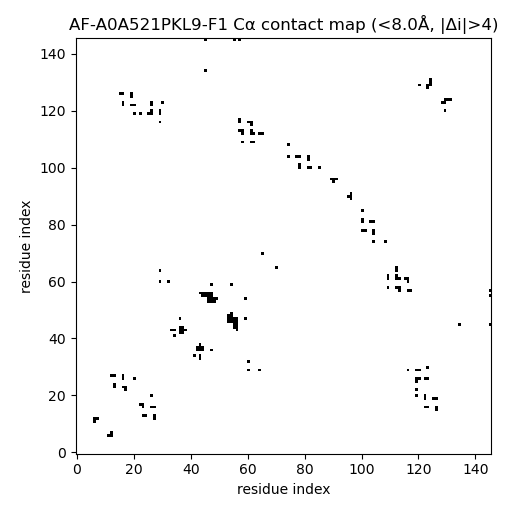60 C C . ALA A 1 84 ? -19.845 -3.530 15.835 1.00 94.12 84 ALA A C 1
ATOM 662 O O . ALA A 1 84 ? -20.527 -4.252 16.559 1.00 94.12 84 ALA A O 1
ATOM 663 N N . ALA A 1 85 ? -18.635 -3.896 15.399 1.00 94.00 85 ALA A N 1
ATOM 664 C CA . ALA A 1 85 ? -17.995 -5.162 15.757 1.00 94.00 85 ALA A CA 1
ATOM 665 C C . ALA A 1 85 ? -17.461 -5.177 17.200 1.00 94.00 85 ALA A C 1
ATOM 667 O O . ALA A 1 85 ? -17.523 -6.209 17.862 1.00 94.00 85 ALA A O 1
ATOM 668 N N . LEU A 1 86 ? -16.955 -4.042 17.691 1.00 93.62 86 LEU A N 1
ATOM 669 C CA . LEU A 1 86 ? -16.430 -3.891 19.049 1.00 93.62 86 LEU A CA 1
ATOM 670 C C . LEU A 1 86 ? -17.522 -3.646 20.088 1.00 93.62 86 LEU A C 1
ATOM 672 O O . LEU A 1 86 ? -17.246 -3.829 21.270 1.00 93.62 86 LEU A O 1
ATOM 676 N N . ARG A 1 87 ? -18.747 -3.301 19.669 1.00 92.12 87 ARG A N 1
ATOM 677 C CA . ARG A 1 87 ? -19.900 -2.987 20.529 1.00 92.12 87 ARG A CA 1
ATOM 678 C C . ARG A 1 87 ? -20.087 -3.903 21.751 1.00 92.12 87 ARG A C 1
ATOM 680 O O . ARG A 1 87 ? -20.363 -3.358 22.813 1.00 92.12 87 ARG A O 1
ATOM 687 N N . PRO A 1 88 ? -19.914 -5.241 21.678 1.00 93.06 88 PRO A N 1
ATOM 688 C CA . PRO A 1 88 ? -20.035 -6.110 22.857 1.00 93.06 88 PRO A CA 1
ATOM 689 C C . PRO A 1 88 ? -18.943 -5.911 23.925 1.00 93.06 88 PRO A C 1
ATOM 691 O O . PRO A 1 88 ? -19.061 -6.444 25.021 1.00 93.06 88 PRO A O 1
ATOM 694 N N . SER A 1 89 ? -17.860 -5.208 23.589 1.00 90.81 89 SER A N 1
ATOM 695 C CA . SER A 1 89 ? -16.647 -5.033 24.400 1.00 90.81 89 SER A CA 1
ATOM 696 C C . SER A 1 89 ? -16.326 -3.574 24.745 1.00 90.81 89 SER A C 1
ATOM 698 O O . SER A 1 89 ? -15.266 -3.315 25.323 1.00 90.81 89 SER A O 1
ATOM 700 N N . LEU A 1 90 ? -17.205 -2.650 24.345 1.00 91.50 90 LEU A N 1
ATOM 701 C CA . LEU A 1 90 ? -17.123 -1.228 24.668 1.00 91.50 90 LEU A CA 1
ATOM 702 C C . LEU A 1 90 ? -17.630 -0.991 26.092 1.00 91.50 90 LEU A C 1
ATOM 704 O O . LEU A 1 90 ? -18.566 -1.660 26.537 1.00 91.50 90 LEU A O 1
ATOM 708 N N . THR A 1 91 ? -17.006 -0.058 26.802 1.00 89.50 91 THR A N 1
ATOM 709 C CA . THR A 1 91 ? -17.360 0.267 28.190 1.00 89.50 91 THR A CA 1
ATOM 710 C C . THR A 1 91 ? -18.530 1.245 28.278 1.00 89.50 91 THR A C 1
ATOM 712 O O . THR A 1 91 ? -19.161 1.335 29.327 1.00 89.50 91 THR A O 1
ATOM 715 N N . GLY A 1 92 ? -18.842 1.944 27.181 1.00 89.12 92 GLY A N 1
ATOM 716 C CA . GLY A 1 92 ? -19.815 3.034 27.141 1.00 89.12 92 GLY A CA 1
ATOM 717 C C . GLY A 1 92 ? -19.207 4.393 27.488 1.00 89.12 92 GLY A C 1
ATOM 718 O O . GLY A 1 92 ? -19.912 5.395 27.405 1.00 89.12 92 GLY A O 1
ATOM 719 N N . GLU A 1 93 ? -17.916 4.429 27.830 1.00 92.94 93 GLU A N 1
ATOM 720 C CA . GLU A 1 93 ? -17.168 5.639 28.165 1.00 92.94 93 GLU A CA 1
ATOM 721 C C . GLU A 1 93 ? -16.378 6.109 26.932 1.00 92.94 93 GLU A C 1
ATOM 723 O O . GLU A 1 93 ? -15.375 5.475 26.577 1.00 92.94 93 GLU A O 1
ATOM 728 N N . PRO A 1 94 ? -16.774 7.217 26.273 1.00 90.31 94 PRO A N 1
ATOM 729 C CA . PRO A 1 94 ? -16.151 7.655 25.022 1.00 90.31 94 PRO A CA 1
ATOM 730 C C . PRO A 1 94 ? -14.640 7.877 25.139 1.00 90.31 94 PRO A C 1
ATOM 732 O O . PRO A 1 94 ? -13.894 7.540 24.226 1.00 90.31 94 PRO A O 1
ATOM 735 N N . GLU A 1 95 ? -14.171 8.374 26.288 1.00 92.81 95 GLU A N 1
ATOM 736 C CA . GLU A 1 95 ? -12.749 8.638 26.542 1.00 92.81 95 GLU A CA 1
ATOM 737 C C . GLU A 1 95 ? -11.879 7.370 26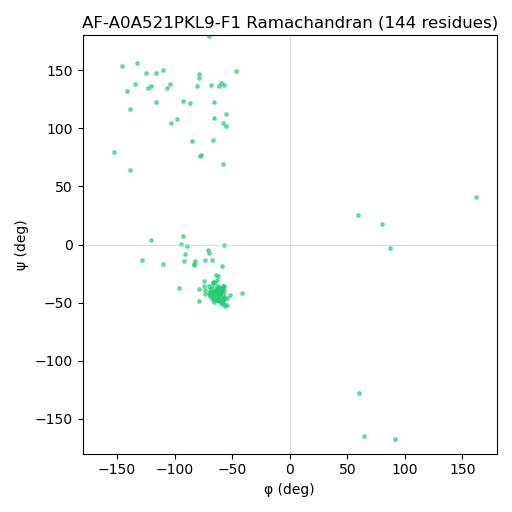.501 1.00 92.81 95 GLU A C 1
ATOM 739 O O . GLU A 1 95 ? -10.695 7.443 26.169 1.00 92.81 95 GLU A O 1
ATOM 744 N N . LEU A 1 96 ? -12.458 6.204 26.807 1.00 92.12 96 LEU A N 1
ATOM 745 C CA . LEU A 1 96 ? -11.775 4.908 26.772 1.00 92.12 96 LEU A CA 1
ATOM 746 C C . LEU A 1 96 ? -12.022 4.164 25.456 1.00 92.12 96 LEU A C 1
ATOM 748 O O . LEU A 1 96 ? -11.122 3.507 24.925 1.00 92.12 96 LEU A O 1
ATOM 752 N N . ASP A 1 97 ? -13.238 4.269 24.924 1.00 93.19 97 ASP A N 1
ATOM 753 C CA . ASP A 1 97 ? -13.672 3.523 23.749 1.00 93.19 97 ASP A CA 1
ATOM 754 C C . ASP A 1 97 ? -13.156 4.136 22.437 1.00 93.19 97 ASP A C 1
ATOM 756 O O . ASP A 1 97 ? -12.737 3.397 21.540 1.00 93.19 97 ASP A O 1
ATOM 760 N N . ASP A 1 98 ? -13.114 5.468 22.314 1.00 93.50 98 ASP A N 1
ATOM 761 C CA . ASP A 1 98 ? -12.683 6.131 21.077 1.00 93.50 98 ASP A CA 1
ATOM 762 C C . ASP A 1 98 ? -11.223 5.835 20.704 1.00 93.50 98 ASP A C 1
ATOM 764 O O . ASP A 1 98 ? -10.992 5.444 19.554 1.00 93.50 98 ASP A O 1
ATOM 768 N N . PRO A 1 99 ? -10.232 5.925 21.617 1.00 94.62 99 PRO A N 1
ATOM 769 C CA . PRO A 1 99 ? -8.853 5.552 21.300 1.00 94.62 99 PRO A CA 1
ATOM 770 C C . PRO A 1 99 ? -8.733 4.100 20.826 1.00 94.62 99 PRO A C 1
ATOM 772 O O . PRO A 1 99 ? -7.991 3.805 19.888 1.00 94.62 99 PRO A O 1
ATOM 775 N N . ARG A 1 100 ? -9.506 3.189 21.429 1.00 94.19 100 ARG A N 1
ATOM 776 C CA . ARG A 1 100 ? -9.511 1.766 21.077 1.00 94.19 100 ARG A CA 1
ATOM 777 C C . ARG A 1 100 ? -10.114 1.523 19.693 1.00 94.19 100 ARG A C 1
ATOM 779 O O . ARG A 1 100 ? -9.590 0.713 18.926 1.00 94.19 100 ARG A O 1
ATOM 786 N N . ILE A 1 101 ? -11.193 2.228 19.353 1.00 93.56 101 ILE A N 1
ATOM 787 C CA . ILE A 1 101 ? -11.795 2.166 18.017 1.00 93.56 101 ILE A CA 1
ATOM 788 C C . ILE A 1 101 ? -10.840 2.754 16.976 1.00 93.56 101 ILE A C 1
ATOM 790 O O . ILE A 1 101 ? -10.646 2.144 15.925 1.00 93.56 101 ILE A O 1
ATOM 794 N N . GLU A 1 102 ? -10.228 3.908 17.247 1.00 92.81 102 GLU A N 1
ATOM 795 C CA . GLU A 1 102 ? -9.285 4.537 16.317 1.00 92.81 102 GLU A CA 1
ATOM 796 C C . GLU A 1 102 ? -8.054 3.657 16.077 1.00 92.81 102 GLU A C 1
ATOM 798 O O . GLU A 1 102 ? -7.685 3.454 14.919 1.00 92.81 102 GLU A O 1
ATOM 803 N N . GLN A 1 103 ? -7.496 3.033 17.119 1.00 92.62 103 GLN A N 1
ATOM 804 C CA . GLN A 1 103 ? -6.414 2.059 16.966 1.00 92.62 103 GLN A CA 1
ATOM 805 C C . GLN A 1 103 ? -6.833 0.892 16.056 1.00 92.62 103 GLN A C 1
ATOM 807 O O . GLN A 1 103 ? -6.127 0.556 15.105 1.00 92.62 103 GLN A O 1
ATOM 812 N N . ALA A 1 104 ? -8.009 0.301 16.284 1.00 93.25 104 ALA A N 1
ATOM 813 C CA . ALA A 1 104 ? -8.506 -0.791 15.448 1.00 93.25 104 ALA A CA 1
ATOM 814 C C . ALA A 1 104 ? -8.749 -0.347 13.988 1.00 93.25 104 ALA A C 1
ATOM 816 O O . ALA A 1 104 ? -8.501 -1.106 13.044 1.00 93.25 104 ALA A O 1
A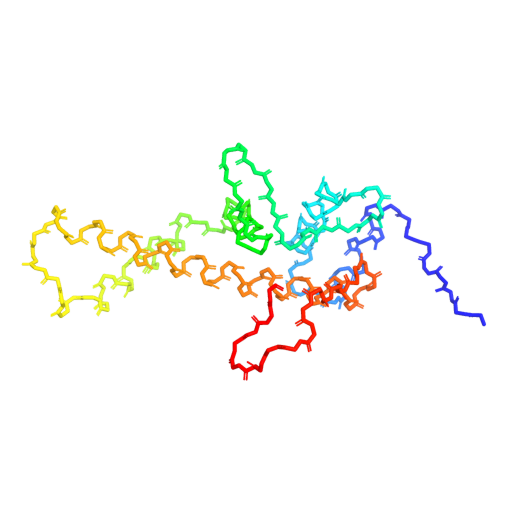TOM 817 N N . VAL A 1 105 ? -9.206 0.894 13.772 1.00 91.50 105 VAL A N 1
ATOM 818 C CA . VAL A 1 105 ? -9.316 1.495 12.433 1.00 91.50 105 VAL A CA 1
ATOM 819 C C . VAL A 1 105 ? -7.948 1.602 11.775 1.00 91.50 105 VAL A C 1
ATOM 821 O O . VAL A 1 105 ? -7.814 1.213 10.614 1.00 91.50 105 VAL A O 1
ATOM 824 N N . GLU A 1 106 ? -6.944 2.110 12.481 1.00 88.19 106 GLU A N 1
ATOM 825 C CA . GLU A 1 106 ? -5.580 2.249 11.970 1.00 88.19 106 GLU A CA 1
ATOM 826 C C . GLU A 1 106 ? -4.963 0.899 11.607 1.00 88.19 1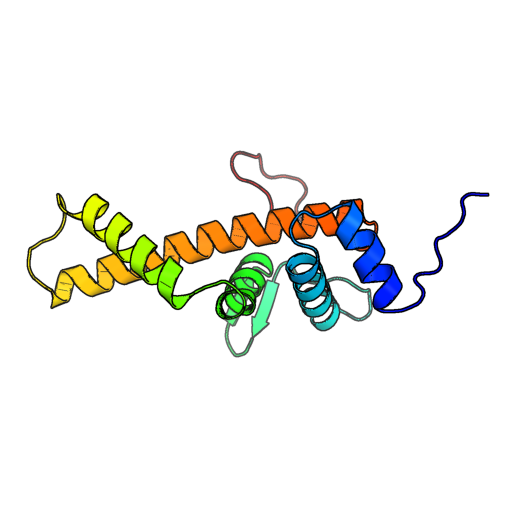06 GLU A C 1
ATOM 828 O O . GLU A 1 106 ? -4.458 0.737 10.492 1.00 88.19 106 GLU A O 1
ATOM 833 N N . GLU A 1 107 ? -5.089 -0.100 12.479 1.00 89.94 107 GLU A N 1
ATOM 834 C CA . GLU A 1 107 ? -4.626 -1.466 12.227 1.00 89.94 107 GLU A CA 1
ATOM 835 C C . GLU A 1 107 ? -5.266 -2.053 10.963 1.00 89.94 107 GLU A C 1
ATOM 837 O O . GLU A 1 107 ? -4.574 -2.595 10.093 1.00 89.94 107 GLU A O 1
ATOM 842 N N . GLN A 1 108 ? -6.581 -1.886 10.803 1.00 90.31 108 GLN A N 1
ATOM 843 C CA . GLN A 1 108 ? -7.296 -2.397 9.638 1.00 90.31 108 GLN A CA 1
ATOM 844 C C . GLN A 1 108 ? -6.954 -1.625 8.355 1.00 90.31 108 GLN A C 1
ATOM 846 O O . GLN A 1 108 ? -6.866 -2.217 7.272 1.00 90.31 108 GLN A O 1
ATOM 851 N N . VAL A 1 109 ? -6.733 -0.312 8.450 1.00 87.25 109 VAL A N 1
ATOM 852 C CA . VAL A 1 109 ? -6.247 0.514 7.337 1.00 87.25 109 VAL A CA 1
ATOM 853 C C . VAL A 1 109 ? -4.864 0.044 6.893 1.00 87.25 109 VAL A C 1
ATOM 855 O O . VAL A 1 109 ? -4.663 -0.179 5.696 1.00 87.25 109 VAL A O 1
ATOM 858 N N . LEU A 1 110 ? -3.940 -0.177 7.832 1.00 85.69 110 LEU A N 1
ATOM 859 C CA . LEU A 1 110 ? -2.602 -0.693 7.545 1.00 85.69 110 LEU A CA 1
ATOM 860 C C . LEU A 1 110 ? -2.657 -2.101 6.948 1.00 85.69 110 LEU A C 1
ATOM 862 O O . LEU A 1 110 ? -1.984 -2.362 5.954 1.00 85.69 110 LEU A O 1
ATOM 866 N N . ALA A 1 111 ? -3.494 -2.999 7.473 1.00 88.75 111 ALA A N 1
ATOM 867 C CA . ALA A 1 111 ? -3.661 -4.350 6.935 1.00 88.75 111 ALA A CA 1
ATOM 868 C C . ALA A 1 111 ? -4.139 -4.338 5.470 1.00 88.75 111 ALA A C 1
ATOM 870 O O . ALA A 1 111 ? -3.582 -5.029 4.611 1.00 88.75 111 ALA A O 1
ATOM 871 N N . VAL A 1 112 ? -5.134 -3.504 5.155 1.00 87.44 112 VAL A N 1
ATOM 872 C CA . VAL A 1 112 ? -5.611 -3.301 3.779 1.00 87.44 112 VAL A CA 1
ATOM 873 C C . VAL A 1 112 ? -4.536 -2.647 2.907 1.00 87.44 112 VAL A C 1
ATOM 875 O O . VAL A 1 112 ? -4.380 -3.030 1.745 1.00 87.44 112 VAL A O 1
ATOM 878 N N . GLY A 1 113 ? -3.797 -1.676 3.449 1.00 89.12 113 GLY A N 1
ATOM 879 C CA . GLY A 1 113 ? -2.662 -1.025 2.794 1.00 89.12 113 GLY A CA 1
ATOM 880 C C . GLY A 1 113 ? -1.601 -2.037 2.372 1.00 89.12 113 GLY A C 1
ATOM 881 O O . GLY A 1 113 ? -1.304 -2.139 1.182 1.00 89.12 113 GLY A O 1
ATOM 882 N N . ARG A 1 114 ? -1.147 -2.882 3.305 1.00 89.50 114 ARG A N 1
ATOM 883 C CA . ARG A 1 114 ? -0.181 -3.965 3.058 1.00 89.50 114 ARG A CA 1
ATOM 884 C C . ARG A 1 114 ? -0.655 -4.892 1.942 1.00 89.50 114 ARG A C 1
ATOM 886 O O . ARG A 1 114 ? 0.106 -5.189 1.027 1.00 89.50 114 ARG A O 1
ATOM 893 N N . ALA A 1 115 ? -1.925 -5.303 1.965 1.00 90.38 115 ALA A N 1
ATOM 894 C CA . ALA A 1 115 ? -2.491 -6.160 0.924 1.00 90.38 115 ALA A CA 1
ATOM 895 C C . ALA A 1 115 ? -2.512 -5.486 -0.463 1.00 90.38 115 ALA A C 1
ATOM 897 O O . ALA A 1 115 ? -2.238 -6.140 -1.474 1.00 90.38 115 ALA A O 1
ATOM 898 N N . ASN A 1 116 ? -2.816 -4.185 -0.523 1.00 90.56 116 ASN A N 1
ATOM 899 C CA . ASN A 1 116 ? -2.777 -3.412 -1.765 1.00 90.56 116 ASN A CA 1
ATOM 900 C C . ASN A 1 116 ? -1.344 -3.262 -2.293 1.00 90.56 116 ASN A C 1
ATOM 902 O O . ASN A 1 116 ? -1.120 -3.503 -3.478 1.00 90.56 116 ASN A O 1
ATOM 906 N N . VAL A 1 117 ? -0.390 -2.925 -1.420 1.00 92.00 117 VAL A N 1
ATOM 907 C CA . VAL A 1 117 ? 1.042 -2.824 -1.736 1.00 92.00 117 VAL A CA 1
ATOM 908 C C . VAL A 1 117 ? 1.554 -4.151 -2.288 1.00 92.00 117 VAL A C 1
ATOM 910 O O . VAL A 1 117 ? 2.087 -4.189 -3.394 1.00 92.00 117 VAL A O 1
ATOM 913 N N . SER A 1 118 ? 1.308 -5.269 -1.596 1.00 91.62 118 SER A N 1
ATOM 914 C CA . SER A 1 118 ? 1.741 -6.593 -2.058 1.00 91.62 118 SER A CA 1
ATOM 915 C C . SER A 1 118 ? 1.172 -6.958 -3.430 1.00 91.62 118 SER A C 1
ATOM 917 O O . SER A 1 118 ? 1.882 -7.554 -4.240 1.00 91.62 118 SER A O 1
ATOM 919 N N . ARG A 1 119 ? -0.090 -6.602 -3.711 1.00 93.44 119 ARG A N 1
ATOM 920 C CA . ARG A 1 119 ? -0.706 -6.820 -5.028 1.00 93.44 119 ARG A CA 1
ATOM 921 C C . ARG A 1 119 ? -0.046 -5.963 -6.105 1.00 93.44 119 ARG A C 1
ATOM 923 O O . ARG A 1 119 ? 0.314 -6.495 -7.146 1.00 93.44 119 ARG A O 1
ATOM 930 N N . ALA A 1 120 ? 0.146 -4.675 -5.844 1.00 94.50 120 ALA A N 1
ATOM 931 C CA . ALA A 1 120 ? 0.766 -3.761 -6.795 1.00 94.50 120 ALA A CA 1
ATOM 932 C C . ALA A 1 120 ? 2.226 -4.139 -7.101 1.00 94.50 120 ALA A C 1
ATOM 934 O O . ALA A 1 120 ? 2.617 -4.131 -8.263 1.00 94.50 120 ALA A O 1
ATOM 935 N N . ILE A 1 121 ? 3.001 -4.583 -6.105 1.00 93.81 121 ILE A N 1
ATOM 936 C CA . ILE A 1 121 ? 4.341 -5.147 -6.338 1.00 93.81 121 ILE A CA 1
ATOM 937 C C . ILE A 1 121 ? 4.253 -6.392 -7.232 1.00 93.81 121 ILE A C 1
ATOM 939 O O . ILE A 1 121 ? 5.083 -6.569 -8.116 1.00 93.81 121 ILE A O 1
ATOM 943 N N . SER A 1 122 ? 3.268 -7.278 -7.030 1.00 94.38 122 SER A N 1
ATOM 944 C CA . SER A 1 122 ? 3.074 -8.431 -7.927 1.00 94.38 122 SER A CA 1
ATOM 945 C C . SER A 1 122 ? 2.779 -8.007 -9.369 1.00 94.38 122 SER A C 1
ATOM 947 O O . SER A 1 122 ? 3.308 -8.619 -10.293 1.00 94.38 122 SER A O 1
ATOM 949 N N . ASP A 1 123 ? 1.973 -6.963 -9.566 1.00 95.75 123 ASP A N 1
ATOM 950 C CA . ASP A 1 123 ? 1.674 -6.431 -10.899 1.00 95.75 123 ASP A CA 1
ATOM 951 C C . ASP A 1 123 ? 2.927 -5.811 -11.545 1.00 95.75 123 ASP A C 1
ATOM 953 O O . ASP A 1 123 ? 3.202 -6.071 -12.714 1.00 95.75 123 ASP A O 1
ATOM 957 N N . LEU A 1 124 ? 3.745 -5.078 -10.781 1.00 95.31 124 LEU A N 1
ATOM 958 C CA . LEU A 1 124 ? 5.016 -4.505 -11.250 1.00 95.31 124 LEU A CA 1
ATOM 959 C C . LEU A 1 124 ? 6.031 -5.577 -11.662 1.00 95.31 124 LEU A C 1
ATOM 961 O O . LEU A 1 124 ? 6.703 -5.441 -12.685 1.00 95.31 124 LEU A O 1
ATOM 965 N N . VAL A 1 125 ? 6.100 -6.676 -10.907 1.00 94.75 125 VAL A N 1
ATOM 966 C CA . VAL A 1 125 ? 6.914 -7.845 -11.270 1.00 94.75 125 VAL A CA 1
ATOM 967 C C . VAL A 1 125 ? 6.390 -8.494 -12.551 1.00 94.75 125 VAL A C 1
ATOM 969 O O . VAL A 1 125 ? 7.178 -8.820 -13.437 1.00 94.75 125 VAL A O 1
ATOM 972 N N . ARG A 1 126 ? 5.065 -8.637 -12.703 1.00 93.62 126 ARG A N 1
ATOM 973 C CA . ARG A 1 126 ? 4.454 -9.173 -13.933 1.00 93.62 126 ARG A CA 1
ATOM 974 C C . ARG A 1 126 ? 4.739 -8.283 -15.149 1.00 93.62 126 ARG A C 1
ATOM 976 O O . ARG A 1 126 ? 5.009 -8.812 -16.222 1.00 93.62 126 ARG A O 1
ATOM 983 N N . ALA A 1 127 ? 4.741 -6.961 -14.968 1.00 93.94 127 ALA A N 1
ATOM 984 C CA . ALA A 1 127 ? 5.130 -5.983 -15.988 1.00 93.94 127 ALA A CA 1
ATOM 985 C C . ALA A 1 127 ? 6.640 -5.969 -16.294 1.00 93.94 127 ALA A C 1
ATOM 987 O O . ALA A 1 127 ? 7.064 -5.234 -17.181 1.00 93.94 127 ALA A O 1
ATOM 988 N N . LYS A 1 128 ? 7.457 -6.751 -15.570 1.00 93.81 128 LYS A N 1
ATOM 989 C CA . LYS A 1 128 ? 8.929 -6.738 -15.641 1.00 93.81 128 LYS A CA 1
ATOM 990 C C . LYS A 1 128 ? 9.550 -5.374 -15.302 1.00 93.81 128 LYS A C 1
ATOM 992 O O . LYS A 1 128 ? 10.656 -5.077 -15.739 1.00 93.81 128 LYS A O 1
ATOM 997 N N . LEU A 1 129 ? 8.847 -4.562 -14.512 1.00 93.25 129 LEU A N 1
ATOM 998 C CA . LEU A 1 129 ? 9.311 -3.250 -14.044 1.00 93.25 129 LEU A CA 1
ATOM 999 C C . LEU A 1 129 ? 10.040 -3.334 -12.696 1.00 93.25 129 LEU A C 1
ATOM 1001 O O . LEU A 1 129 ? 10.700 -2.383 -12.296 1.00 93.25 129 LEU A O 1
ATOM 1005 N N . MET A 1 130 ? 9.911 -4.459 -11.989 1.00 91.94 130 MET A N 1
ATOM 1006 C CA . MET A 1 130 ? 10.583 -4.724 -10.718 1.00 91.94 130 MET A CA 1
ATOM 1007 C C . MET A 1 130 ? 10.943 -6.204 -10.582 1.00 91.94 130 MET A C 1
ATOM 1009 O O . MET A 1 130 ? 10.245 -7.079 -11.096 1.00 91.94 130 MET A O 1
ATOM 1013 N N . THR A 1 131 ? 11.975 -6.489 -9.794 1.00 90.50 131 THR A N 1
ATOM 1014 C CA . THR A 1 131 ? 12.308 -7.829 -9.297 1.00 90.50 131 THR A CA 1
ATOM 1015 C C . THR A 1 131 ? 12.193 -7.859 -7.778 1.00 90.50 131 THR A C 1
ATOM 1017 O O . THR A 1 131 ? 12.416 -6.860 -7.096 1.00 90.50 131 THR A O 1
ATOM 1020 N N . ARG A 1 132 ? 11.811 -9.012 -7.218 1.00 86.69 132 ARG A N 1
ATOM 1021 C CA . ARG A 1 132 ? 11.806 -9.206 -5.763 1.00 86.69 132 ARG A CA 1
ATOM 1022 C C . ARG A 1 132 ? 13.126 -9.812 -5.335 1.00 86.69 132 ARG A C 1
ATOM 1024 O O . ARG A 1 132 ? 13.473 -10.901 -5.785 1.00 86.69 132 ARG A O 1
ATOM 1031 N N . HIS A 1 133 ? 13.805 -9.137 -4.421 1.00 77.94 133 HIS A N 1
ATOM 1032 C CA . HIS A 1 133 ? 14.984 -9.665 -3.756 1.00 77.94 133 HIS A CA 1
ATOM 1033 C C . HIS A 1 133 ? 14.583 -10.104 -2.350 1.00 77.94 133 HIS A C 1
ATOM 1035 O O . HIS A 1 133 ? 14.342 -9.286 -1.467 1.00 77.94 133 HIS A O 1
ATOM 1041 N N . TYR A 1 134 ? 14.457 -11.415 -2.156 1.00 67.19 134 TYR A N 1
ATOM 1042 C CA . TYR A 1 134 ? 14.143 -11.989 -0.852 1.00 67.19 134 TYR A CA 1
ATOM 1043 C C . TYR A 1 134 ? 15.428 -12.157 -0.039 1.00 67.19 134 TYR A C 1
ATOM 1045 O O . TYR A 1 134 ? 16.065 -13.208 -0.067 1.00 67.19 134 TYR A O 1
ATOM 1053 N N . ALA A 1 135 ? 15.808 -11.122 0.707 1.00 52.28 135 ALA A N 1
ATOM 1054 C CA . ALA A 1 135 ? 16.854 -11.220 1.720 1.00 52.28 135 ALA A CA 1
ATOM 1055 C C . ALA A 1 135 ? 16.285 -11.899 2.986 1.00 52.28 135 ALA A C 1
ATOM 1057 O O . ALA A 1 135 ? 15.929 -11.228 3.949 1.00 52.28 135 ALA A O 1
ATOM 1058 N N . GLY A 1 136 ? 16.105 -13.227 2.960 1.00 48.84 136 GLY A N 1
ATOM 1059 C CA . GLY A 1 136 ? 15.567 -13.976 4.111 1.00 48.84 136 GLY A CA 1
ATOM 1060 C C . GLY A 1 136 ? 15.023 -15.376 3.805 1.00 48.84 136 GLY A C 1
ATOM 1061 O O . GLY A 1 136 ? 13.972 -15.743 4.317 1.00 48.84 136 GLY A O 1
ATOM 1062 N N . TYR A 1 137 ? 15.707 -16.148 2.955 1.00 37.09 137 TYR A N 1
ATOM 1063 C CA . TYR A 1 137 ? 15.238 -17.401 2.334 1.00 37.09 137 TYR A CA 1
ATOM 1064 C C . TYR A 1 137 ? 14.784 -18.553 3.273 1.00 37.09 137 TYR A C 1
ATOM 1066 O O . TYR A 1 137 ? 14.343 -19.580 2.773 1.00 37.09 137 TYR A O 1
ATOM 1074 N N . ALA A 1 138 ? 14.806 -18.451 4.604 1.00 39.06 138 ALA A N 1
ATOM 1075 C CA . ALA A 1 138 ? 14.387 -19.586 5.437 1.00 39.06 138 ALA A CA 1
ATOM 1076 C C . ALA A 1 138 ? 13.831 -19.204 6.815 1.00 39.06 138 ALA A C 1
ATOM 1078 O O . ALA A 1 138 ? 14.503 -19.362 7.825 1.00 39.06 138 ALA A O 1
ATOM 1079 N N . THR A 1 139 ? 12.568 -18.782 6.887 1.00 39.59 139 THR A N 1
ATOM 1080 C CA . THR A 1 139 ? 11.702 -19.135 8.027 1.00 39.59 139 THR A CA 1
ATOM 1081 C C . THR A 1 139 ? 10.292 -19.412 7.512 1.00 39.59 139 THR A C 1
ATOM 1083 O O . THR A 1 139 ? 9.759 -18.701 6.662 1.00 39.59 139 THR A O 1
ATOM 1086 N N . ASN A 1 140 ? 9.737 -20.533 7.959 1.00 39.31 140 ASN A N 1
ATOM 1087 C CA . ASN A 1 140 ? 8.561 -21.177 7.396 1.00 39.31 140 ASN A CA 1
ATOM 1088 C C . ASN A 1 140 ? 7.313 -20.287 7.351 1.00 39.31 140 ASN A C 1
ATOM 1090 O O . ASN A 1 140 ? 6.947 -19.588 8.293 1.00 39.31 140 ASN A O 1
ATOM 1094 N N . HIS A 1 141 ? 6.635 -20.390 6.215 1.00 40.03 141 HIS A N 1
ATOM 1095 C CA . HIS A 1 141 ? 5.418 -19.692 5.858 1.00 40.03 141 HIS A CA 1
ATOM 1096 C C . HIS A 1 141 ? 4.238 -20.117 6.752 1.00 40.03 141 HIS A C 1
ATOM 1098 O O . HIS A 1 141 ? 3.800 -21.262 6.697 1.00 40.03 141 HIS A O 1
ATOM 1104 N N . HIS A 1 142 ? 3.618 -19.156 7.441 1.00 29.78 142 HIS A N 1
ATOM 1105 C CA . HIS A 1 142 ? 2.149 -19.110 7.478 1.00 29.78 142 HIS A CA 1
ATOM 1106 C C . HIS A 1 142 ? 1.566 -17.736 7.109 1.00 29.78 142 HIS A C 1
ATOM 1108 O O . HIS A 1 142 ? 0.400 -17.665 6.734 1.00 29.78 142 HIS A O 1
ATOM 1114 N N . ASN A 1 143 ? 2.368 -16.663 7.056 1.00 37.06 143 ASN A N 1
ATOM 1115 C CA . ASN A 1 143 ? 1.911 -15.352 6.591 1.00 37.06 143 ASN A CA 1
ATOM 1116 C C . ASN A 1 143 ? 2.895 -14.688 5.617 1.00 37.06 143 ASN A C 1
ATOM 1118 O O . ASN A 1 143 ? 4.107 -14.760 5.763 1.00 37.06 143 ASN A O 1
ATOM 1122 N N . ARG A 1 144 ? 2.311 -14.095 4.572 1.00 43.38 144 ARG A N 1
ATOM 1123 C CA . ARG A 1 144 ? 2.915 -13.654 3.308 1.00 43.38 144 ARG A CA 1
ATOM 1124 C C . ARG A 1 144 ? 4.033 -12.614 3.480 1.00 43.38 144 ARG A C 1
ATOM 1126 O O . ARG A 1 144 ? 3.901 -11.669 4.259 1.00 43.38 144 ARG A O 1
ATOM 1133 N N . GLY A 1 145 ? 5.079 -12.815 2.671 1.00 37.00 145 GLY A N 1
ATOM 1134 C CA . GLY A 1 145 ? 6.379 -12.143 2.689 1.00 37.00 145 GLY A CA 1
ATOM 1135 C C . GLY A 1 145 ? 6.363 -10.621 2.796 1.00 37.00 145 GLY A C 1
ATOM 1136 O O . GLY A 1 145 ? 5.414 -9.964 2.357 1.00 37.00 145 GLY A O 1
ATOM 1137 N N . GLY A 1 146 ? 7.424 -10.127 3.440 1.00 38.09 146 GLY A N 1
ATOM 1138 C CA . GLY A 1 146 ? 7.741 -8.715 3.660 1.00 38.09 146 GLY A CA 1
ATOM 1139 C C . GLY A 1 146 ? 7.715 -7.870 2.401 1.00 38.09 146 GLY A C 1
ATOM 1140 O O . GLY A 1 146 ? 7.898 -8.424 1.294 1.00 38.09 146 GLY A O 1
#

Mean predicted aligned error: 8.46 Å

Secondary structure (DSSP, 8-state):
--------HHHHHHHHHHHH-S-HHHHHHHHHHHHHH--TTS---SEEEETTEEEEHHHHHHHHTTTTS-HHHHHHHHHHHHHHHHGGG--S-HHHHHHHHHHHHHHHHHHHHHHHHHHHHHHHHHTTS-----S---S--SS---